Protein AF-A0AAV4WTZ3-F1 (afdb_monomer)

Nearest PDB structures (foldseek):
  9had-assembly1_A  TM=5.975E-01  e=7.917E+00  Dermatophagoides farinae
  8hhl-assembly1_A  TM=4.043E-01  e=2.627E+00  Mycolicibacterium mucogenicum

Sequence (159 aa):
MAEKLSVFDKISPIAFCILQLFKKQLTSIQGNQSEHRFPSIIWFLVFSLTIAINCTVTVFFASACIWEDGWQYTYIIGLLEAILFCGVGWVLSGSTVLYATYNLTMNEAFNYHRYRYLKDGDGHYHNPFNRGILENIKEFFHCTRVWDVHDIIKIEETV

Secondary structure (DSSP, 8-state):
-HHHHHHHHHHHHHHHHHHHHHHHHHHHHHS--SS-SSHHHHHHHHHHHHHHHHHHHHHHHHHHHHHHH---HHHHHHHHHHHHHHHHHHHHHHHHHHHHHTT--HHHHHTGGG-GGGB-TTS-B--TT---HHHHHHHHTTSSPPPPHHHHHHHHHH-

Foldseek 3Di:
DVVVVVVVVVVVVVVVVLVVVVVVLVCVLVVPPPDDPQVVLVSVLVNLVVQLVVLVVQLVVLVVCCVPVNDDPVSVVSNVVSVVSNVVSCVSNVVSLVCLQQLHDPCCVVPVVVDCQQADPVRDGDRPQHPGRVVSNCVSVVVDDHDDPVNVVVVVVVD

Structure (mmCIF, N/CA/C/O backbone):
data_AF-A0AAV4WTZ3-F1
#
_entry.id   AF-A0AAV4WTZ3-F1
#
loop_
_atom_site.group_PDB
_atom_site.id
_atom_site.type_symbol
_atom_site.label_atom_id
_atom_site.label_alt_id
_atom_site.label_comp_id
_atom_site.label_asym_id
_atom_site.label_entity_id
_atom_site.label_seq_id
_atom_site.pdbx_PDB_ins_code
_atom_site.Cartn_x
_atom_site.Cartn_y
_atom_site.Cartn_z
_atom_site.occupancy
_atom_site.B_iso_or_equiv
_atom_site.auth_seq_id
_atom_site.auth_comp_id
_atom_site.auth_asym_id
_atom_site.auth_atom_id
_atom_site.pdbx_PDB_model_num
ATOM 1 N N . MET A 1 1 ? -16.656 2.765 34.253 1.00 41.06 1 MET A N 1
ATOM 2 C CA . MET A 1 1 ? -15.378 3.475 33.987 1.00 41.06 1 MET A CA 1
ATOM 3 C C . MET A 1 1 ? -14.184 2.514 33.936 1.00 41.06 1 MET A C 1
ATOM 5 O O . MET A 1 1 ? -13.352 2.688 33.061 1.00 41.06 1 MET A O 1
ATOM 9 N N . ALA A 1 2 ? -14.132 1.474 34.783 1.00 39.28 2 ALA A N 1
ATOM 10 C CA . ALA A 1 2 ? -13.065 0.459 34.780 1.00 39.28 2 ALA A CA 1
ATOM 11 C C . ALA A 1 2 ? -12.967 -0.383 33.485 1.00 39.28 2 ALA A C 1
ATOM 13 O O . ALA A 1 2 ? -11.874 -0.722 33.048 1.00 39.28 2 ALA A O 1
ATOM 14 N N . GLU A 1 3 ? -14.088 -0.667 32.820 1.00 44.91 3 GLU A N 1
ATOM 15 C CA . GLU A 1 3 ? -14.111 -1.512 31.614 1.00 44.91 3 GLU A CA 1
ATOM 16 C C . GLU A 1 3 ? -13.497 -0.827 30.376 1.00 44.91 3 GLU A C 1
ATOM 18 O O . GLU A 1 3 ? -12.781 -1.464 29.604 1.00 44.91 3 GLU A O 1
ATOM 23 N N . LYS A 1 4 ? -13.657 0.501 30.254 1.00 40.50 4 LYS A N 1
ATOM 24 C CA . LYS A 1 4 ? -13.061 1.310 29.171 1.00 40.50 4 LYS A CA 1
ATOM 25 C C . LYS A 1 4 ? -11.539 1.434 29.276 1.00 40.50 4 LYS A C 1
ATOM 27 O O . LYS A 1 4 ? -10.872 1.540 28.251 1.00 40.50 4 LYS A O 1
ATOM 32 N N . LEU A 1 5 ? -10.993 1.381 30.495 1.00 39.06 5 LEU A N 1
ATOM 33 C CA . LEU A 1 5 ? -9.544 1.341 30.717 1.00 39.06 5 LEU A CA 1
ATOM 34 C C . LEU A 1 5 ? -8.947 0.019 30.199 1.00 39.06 5 LEU A C 1
ATOM 36 O O . LEU A 1 5 ? -7.898 0.027 29.565 1.00 39.06 5 LEU A O 1
ATOM 40 N N . SER A 1 6 ? -9.673 -1.096 30.359 1.00 42.84 6 SER A N 1
ATOM 41 C CA . SER A 1 6 ? -9.210 -2.431 29.944 1.00 42.84 6 SER A CA 1
ATOM 42 C C . SER A 1 6 ? -9.043 -2.600 28.426 1.00 42.84 6 SER A C 1
ATOM 44 O O . SER A 1 6 ? -8.230 -3.407 27.980 1.00 42.84 6 SER A O 1
ATOM 46 N N . VAL A 1 7 ? -9.802 -1.849 27.620 1.00 50.72 7 VAL A N 1
ATOM 47 C CA . VAL A 1 7 ? -9.703 -1.867 26.151 1.00 50.72 7 VAL A CA 1
ATOM 48 C C . VAL A 1 7 ? -8.511 -1.028 25.689 1.00 50.72 7 VAL A C 1
ATOM 50 O O . VAL A 1 7 ? -7.760 -1.455 24.815 1.00 50.72 7 VAL A O 1
ATOM 53 N N . PHE A 1 8 ? -8.276 0.125 26.321 1.00 39.88 8 PHE A N 1
ATOM 54 C CA . PHE A 1 8 ? -7.121 0.979 26.028 1.00 39.88 8 PHE A CA 1
ATOM 55 C C . PHE A 1 8 ? -5.794 0.295 26.406 1.00 39.88 8 PHE A C 1
AT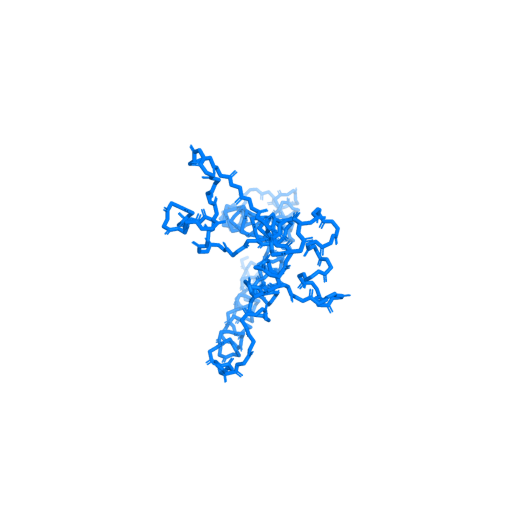OM 57 O O . PHE A 1 8 ? -4.838 0.323 25.626 1.00 39.88 8 PHE A O 1
ATOM 64 N N . ASP A 1 9 ? -5.779 -0.433 27.527 1.00 42.66 9 ASP A N 1
ATOM 65 C CA . ASP A 1 9 ? -4.657 -1.285 27.944 1.00 42.66 9 ASP A CA 1
ATOM 66 C C . ASP A 1 9 ? -4.418 -2.482 27.006 1.00 42.66 9 ASP A C 1
ATOM 68 O O . ASP A 1 9 ? -3.317 -3.026 26.985 1.00 42.66 9 ASP A O 1
ATOM 72 N N . LYS A 1 10 ? -5.406 -2.885 26.192 1.00 49.84 10 LYS A N 1
ATOM 73 C CA . LYS A 1 10 ? -5.259 -3.926 25.154 1.00 49.84 10 LYS A CA 1
ATOM 74 C C . LYS A 1 10 ? -4.851 -3.370 23.786 1.00 49.84 10 LYS A C 1
ATOM 76 O O . LYS A 1 10 ? -4.206 -4.079 23.020 1.00 49.84 10 LYS A O 1
ATOM 81 N N . ILE A 1 11 ? -5.169 -2.111 23.481 1.00 50.50 11 ILE A N 1
ATOM 82 C CA . ILE A 1 11 ? -4.787 -1.441 22.223 1.00 50.50 11 ILE A CA 1
ATOM 83 C C . ILE A 1 11 ? -3.329 -0.959 22.270 1.00 50.50 11 ILE A C 1
ATOM 85 O O . ILE A 1 11 ? -2.595 -1.126 21.296 1.00 50.50 11 ILE A O 1
ATOM 89 N N . SER A 1 12 ? -2.880 -0.441 23.417 1.00 54.09 12 SER A N 1
ATOM 90 C CA . SER A 1 12 ? -1.485 -0.047 23.670 1.00 54.09 12 SER A CA 1
ATOM 91 C C . SER A 1 12 ? -0.450 -1.132 23.296 1.00 54.09 12 SER A C 1
ATOM 93 O O . SER A 1 12 ? 0.473 -0.834 22.531 1.00 54.09 12 SER A O 1
ATOM 95 N N . PRO A 1 13 ? -0.594 -2.409 23.710 1.00 53.53 13 PRO A N 1
ATOM 96 C CA . PRO A 1 13 ? 0.337 -3.465 23.330 1.00 53.53 13 PRO A CA 1
ATOM 97 C C . PRO A 1 13 ? 0.223 -3.876 21.859 1.00 53.53 13 PRO A C 1
ATOM 99 O O . PRO A 1 13 ? 1.228 -4.309 21.308 1.00 53.53 13 PRO A O 1
ATOM 102 N N . ILE A 1 14 ? -0.928 -3.716 21.192 1.00 54.78 14 ILE A N 1
ATOM 103 C CA . ILE A 1 14 ? -1.059 -3.967 19.743 1.00 54.78 14 ILE A CA 1
ATOM 104 C C . ILE A 1 14 ? -0.300 -2.893 18.962 1.00 54.78 14 ILE A C 1
ATOM 106 O O . ILE A 1 14 ? 0.514 -3.225 18.104 1.00 54.78 14 ILE A O 1
ATOM 110 N N . ALA A 1 15 ? -0.491 -1.618 19.308 1.00 53.34 15 ALA A N 1
ATOM 111 C CA . ALA A 1 15 ? 0.260 -0.510 18.726 1.00 53.34 15 ALA A CA 1
ATOM 112 C C . ALA A 1 15 ? 1.768 -0.654 18.995 1.00 53.34 15 ALA A C 1
ATOM 114 O O . ALA A 1 15 ? 2.577 -0.491 18.084 1.00 53.34 15 ALA A O 1
ATOM 115 N N . PHE A 1 16 ? 2.155 -1.052 20.212 1.00 52.91 16 PHE A N 1
ATOM 116 C CA . PHE A 1 16 ? 3.545 -1.343 20.560 1.00 52.91 16 PHE A CA 1
ATO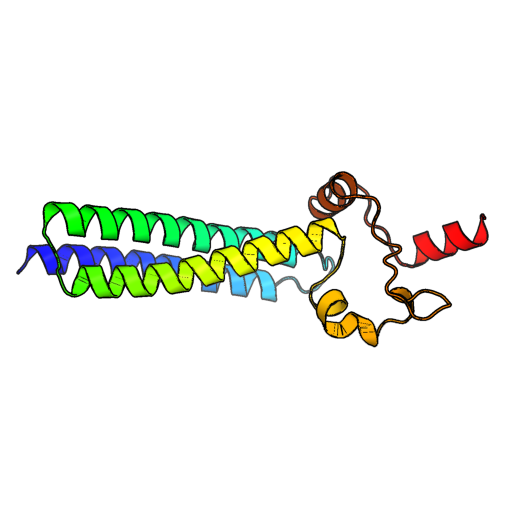M 117 C C . PHE A 1 16 ? 4.092 -2.549 19.786 1.00 52.91 16 PHE A C 1
ATOM 119 O O . PHE A 1 16 ? 5.216 -2.497 19.302 1.00 52.91 16 PHE A O 1
ATOM 126 N N . CYS A 1 17 ? 3.309 -3.616 19.601 1.00 49.25 17 CYS A N 1
ATOM 127 C CA . CYS A 1 17 ? 3.703 -4.786 18.816 1.00 49.25 17 CYS A CA 1
ATOM 128 C C . CYS A 1 17 ? 3.880 -4.430 17.332 1.00 49.25 17 CYS A C 1
ATOM 130 O O . CYS A 1 17 ? 4.872 -4.830 16.730 1.00 49.25 17 CYS A O 1
ATOM 132 N N . ILE A 1 18 ? 2.998 -3.596 16.770 1.00 58.47 18 ILE A N 1
ATOM 133 C CA . ILE A 1 18 ? 3.130 -3.038 15.416 1.00 58.47 18 ILE A CA 1
ATOM 134 C C . ILE A 1 18 ? 4.392 -2.172 15.316 1.00 58.47 18 ILE A C 1
ATOM 136 O O . ILE A 1 18 ? 5.144 -2.312 14.356 1.00 58.47 18 ILE A O 1
ATOM 140 N N . LEU A 1 19 ? 4.693 -1.343 16.322 1.00 52.28 19 LEU A N 1
ATOM 141 C CA . LEU A 1 19 ? 5.903 -0.513 16.354 1.00 52.28 19 LEU A CA 1
ATOM 142 C C . LEU A 1 19 ? 7.189 -1.352 16.490 1.00 52.28 19 LEU A C 1
ATOM 144 O O . LEU A 1 19 ? 8.209 -1.034 15.880 1.00 52.28 19 LEU A O 1
ATOM 148 N N . GLN A 1 20 ? 7.154 -2.441 17.265 1.00 56.50 20 GLN A N 1
ATOM 149 C CA . GLN A 1 20 ? 8.265 -3.391 17.404 1.00 56.50 20 GLN A CA 1
ATOM 150 C C . GLN A 1 20 ? 8.466 -4.211 16.125 1.00 56.50 20 GLN A C 1
ATOM 152 O O . GLN A 1 20 ? 9.605 -4.405 15.700 1.00 56.50 20 GLN A O 1
ATOM 157 N N . LEU A 1 21 ? 7.381 -4.635 15.468 1.00 54.19 21 LEU A N 1
ATOM 158 C CA . LEU A 1 21 ? 7.423 -5.246 14.139 1.00 54.19 21 LEU A CA 1
ATOM 159 C C . LEU A 1 21 ? 8.001 -4.262 13.116 1.00 54.19 21 LEU A C 1
ATOM 161 O O . LEU A 1 21 ? 8.901 -4.634 12.370 1.00 54.19 21 LEU A O 1
ATOM 165 N N . PHE A 1 22 ? 7.583 -2.995 13.147 1.00 56.41 22 PHE A N 1
ATOM 166 C CA . PHE A 1 22 ? 8.110 -1.935 12.288 1.00 56.41 22 PHE A CA 1
ATOM 167 C C . PHE A 1 22 ? 9.611 -1.720 12.500 1.00 56.41 22 PHE A C 1
ATOM 169 O O . PHE A 1 22 ? 10.381 -1.701 11.542 1.00 56.41 22 PHE A O 1
ATOM 176 N N . LYS A 1 23 ? 10.057 -1.651 13.760 1.00 54.09 23 LYS A N 1
ATOM 177 C CA . LYS A 1 23 ? 11.471 -1.477 14.116 1.00 54.09 23 LYS A CA 1
ATOM 178 C C . LYS A 1 23 ? 12.325 -2.678 13.703 1.00 54.09 23 LYS A C 1
ATOM 180 O O . LYS A 1 23 ? 13.429 -2.484 13.205 1.00 54.09 23 LYS A O 1
ATOM 185 N N . LYS A 1 24 ? 11.807 -3.901 13.862 1.00 57.47 24 LYS A N 1
ATOM 186 C CA . LYS A 1 24 ? 12.481 -5.156 13.485 1.00 57.47 24 LYS A CA 1
ATOM 187 C C . LYS A 1 24 ? 12.557 -5.354 11.965 1.00 57.47 24 LYS A C 1
ATOM 189 O O . LYS A 1 24 ? 13.538 -5.898 11.468 1.00 57.47 24 LYS A O 1
ATOM 194 N N . GLN A 1 25 ? 11.550 -4.891 11.227 1.00 56.41 25 GLN A N 1
ATOM 195 C CA . GLN A 1 25 ? 11.549 -4.900 9.761 1.00 56.41 25 GLN A CA 1
ATOM 196 C C . GLN A 1 25 ? 12.477 -3.814 9.194 1.00 56.41 25 GLN A C 1
ATOM 198 O O . GLN A 1 25 ? 13.262 -4.092 8.294 1.00 56.41 25 GLN A O 1
ATOM 203 N N . LEU A 1 26 ? 12.490 -2.610 9.778 1.00 54.50 26 LEU A N 1
ATOM 204 C CA . LEU A 1 26 ? 13.423 -1.541 9.398 1.00 54.50 26 LEU A CA 1
ATOM 205 C C . LEU A 1 26 ? 14.891 -1.940 9.590 1.00 54.50 26 LEU A C 1
ATOM 207 O O . LEU A 1 26 ? 15.711 -1.685 8.709 1.00 54.50 26 LEU A O 1
ATOM 211 N N . THR A 1 27 ? 15.235 -2.606 10.698 1.00 52.81 27 THR A N 1
ATOM 212 C CA . THR A 1 27 ? 16.601 -3.113 10.908 1.00 52.81 27 THR A CA 1
ATOM 213 C C . THR A 1 27 ? 16.959 -4.248 9.947 1.00 52.81 27 THR A C 1
ATOM 215 O O . THR A 1 27 ? 18.105 -4.320 9.511 1.00 52.81 27 THR A O 1
ATOM 218 N N . SER A 1 28 ? 15.992 -5.077 9.539 1.00 50.00 28 SER A N 1
ATOM 219 C CA . SER A 1 28 ? 16.185 -6.086 8.485 1.00 50.00 28 SER A CA 1
ATOM 220 C C . SER A 1 28 ? 16.435 -5.462 7.105 1.00 50.00 28 SER A C 1
ATOM 222 O O . SER A 1 28 ? 17.226 -5.993 6.331 1.00 50.00 28 SER A O 1
ATOM 224 N N . ILE A 1 29 ? 15.785 -4.337 6.790 1.00 49.94 29 ILE A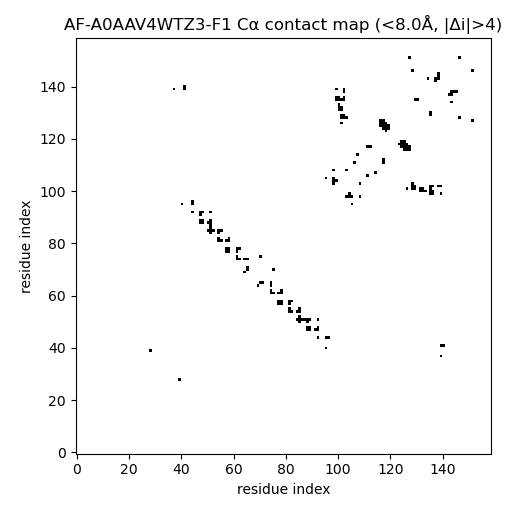 N 1
ATOM 225 C CA . ILE A 1 29 ? 15.930 -3.631 5.503 1.00 49.94 29 ILE A CA 1
ATOM 226 C C . ILE A 1 29 ? 17.278 -2.891 5.416 1.00 49.94 29 ILE A C 1
ATOM 228 O O . ILE A 1 29 ? 17.873 -2.799 4.343 1.00 49.94 29 ILE A O 1
ATOM 232 N N . GLN A 1 30 ? 17.787 -2.379 6.540 1.00 46.34 30 GLN A N 1
ATOM 233 C CA . GLN A 1 30 ? 19.082 -1.688 6.604 1.00 46.34 30 GLN A CA 1
ATOM 234 C C . GLN A 1 30 ? 20.283 -2.656 6.661 1.00 46.34 30 GLN A C 1
ATOM 236 O O . GLN A 1 30 ? 21.383 -2.277 6.273 1.00 46.34 30 GLN A O 1
ATOM 241 N N . GLY A 1 31 ? 20.086 -3.900 7.115 1.00 44.66 31 GLY A N 1
ATOM 242 C CA . GLY A 1 31 ? 21.167 -4.866 7.351 1.00 44.66 31 GLY A CA 1
ATOM 243 C C . GLY A 1 31 ? 21.684 -5.637 6.131 1.00 44.66 31 GLY A C 1
ATOM 244 O O . GLY A 1 31 ? 22.677 -6.341 6.269 1.00 44.66 31 GLY A O 1
ATOM 245 N N . ASN A 1 32 ? 21.052 -5.533 4.955 1.00 43.34 32 ASN A N 1
ATOM 246 C CA . ASN A 1 32 ? 21.397 -6.366 3.793 1.00 43.34 32 ASN A CA 1
ATOM 247 C C . ASN A 1 32 ? 21.570 -5.533 2.507 1.00 43.34 32 ASN A C 1
ATOM 249 O O . ASN A 1 32 ? 20.856 -5.705 1.523 1.00 43.34 32 ASN A O 1
ATOM 253 N N . GLN A 1 33 ? 22.498 -4.571 2.544 1.00 46.25 33 GLN A N 1
ATOM 254 C CA . GLN A 1 33 ? 22.800 -3.633 1.446 1.00 46.25 33 GLN A CA 1
ATOM 255 C C . GLN A 1 33 ? 23.759 -4.190 0.376 1.00 46.25 33 GLN A C 1
ATOM 257 O O . GLN A 1 33 ? 24.261 -3.442 -0.460 1.00 46.25 33 GLN A O 1
ATOM 262 N N . SER A 1 34 ? 24.001 -5.498 0.353 1.00 46.91 34 SER A N 1
ATOM 263 C CA . SER A 1 34 ? 24.819 -6.147 -0.669 1.00 46.91 34 SER A CA 1
ATOM 264 C C . SER A 1 34 ? 24.033 -7.290 -1.304 1.00 46.91 34 SER A C 1
ATOM 266 O O . SER A 1 34 ? 23.957 -8.376 -0.742 1.00 46.91 34 SER A O 1
ATOM 268 N N . GLU A 1 35 ? 23.422 -6.995 -2.455 1.00 47.53 35 GLU A N 1
ATOM 269 C CA . GLU A 1 35 ? 23.332 -7.870 -3.644 1.00 47.53 35 GLU A CA 1
ATOM 270 C C . GLU A 1 35 ? 21.956 -8.002 -4.314 1.00 47.53 35 GLU A C 1
ATOM 272 O O . GLU A 1 35 ? 21.921 -8.296 -5.501 1.00 47.53 35 GLU A O 1
ATOM 277 N N . HIS A 1 36 ? 20.824 -7.634 -3.704 1.00 47.06 36 HIS A N 1
ATOM 278 C CA . HIS A 1 36 ? 19.563 -7.597 -4.465 1.00 47.06 36 HIS A CA 1
ATOM 279 C C . HIS A 1 36 ? 18.708 -6.369 -4.142 1.00 47.06 36 HIS A C 1
ATOM 281 O O . HIS A 1 36 ? 18.297 -6.136 -3.010 1.00 47.06 36 HIS A O 1
ATOM 287 N N . ARG A 1 37 ? 18.423 -5.581 -5.186 1.00 51.88 37 ARG A N 1
ATOM 288 C CA . ARG A 1 37 ? 17.595 -4.361 -5.183 1.00 51.88 37 ARG A CA 1
ATOM 289 C C . ARG A 1 37 ? 16.086 -4.645 -5.073 1.00 51.88 37 ARG A C 1
ATOM 291 O O . ARG A 1 37 ? 15.331 -3.758 -4.694 1.00 51.88 37 ARG A O 1
ATOM 298 N N . PHE A 1 38 ? 15.669 -5.874 -5.368 1.00 51.78 38 PHE A N 1
ATOM 299 C CA . PHE A 1 38 ? 14.278 -6.329 -5.464 1.00 51.78 38 PHE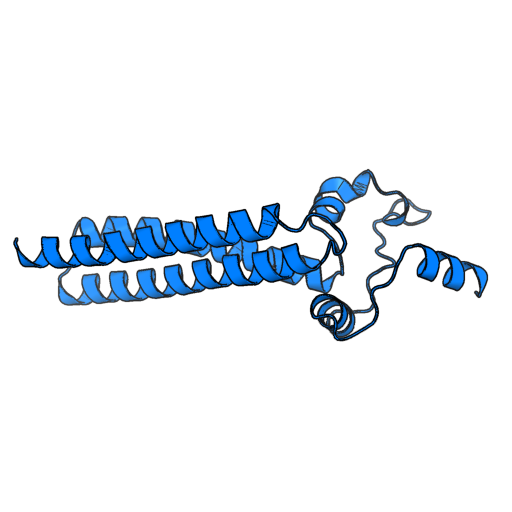 A CA 1
ATOM 300 C C . PHE A 1 38 ? 13.586 -6.823 -4.171 1.00 51.78 38 PHE A C 1
ATOM 302 O O . PHE A 1 38 ? 12.392 -6.552 -4.031 1.00 51.78 38 PHE A O 1
ATOM 309 N N . PRO A 1 39 ? 14.244 -7.473 -3.180 1.00 60.34 39 PRO A N 1
ATOM 310 C CA . PRO A 1 39 ? 13.554 -7.928 -1.969 1.00 60.34 39 PRO A CA 1
ATOM 311 C C . PRO A 1 39 ? 12.904 -6.775 -1.190 1.00 60.34 39 PRO A C 1
ATOM 313 O O . PRO A 1 39 ? 11.843 -6.959 -0.603 1.00 60.34 39 PRO A O 1
ATOM 316 N N . SER A 1 40 ? 13.480 -5.571 -1.219 1.00 65.62 40 SER A N 1
ATOM 317 C CA . SER A 1 40 ? 12.977 -4.415 -0.465 1.00 65.62 40 SER A CA 1
ATOM 318 C C . SER A 1 40 ? 11.556 -3.988 -0.855 1.00 65.62 40 SER A C 1
ATOM 320 O O . SER A 1 40 ? 10.785 -3.611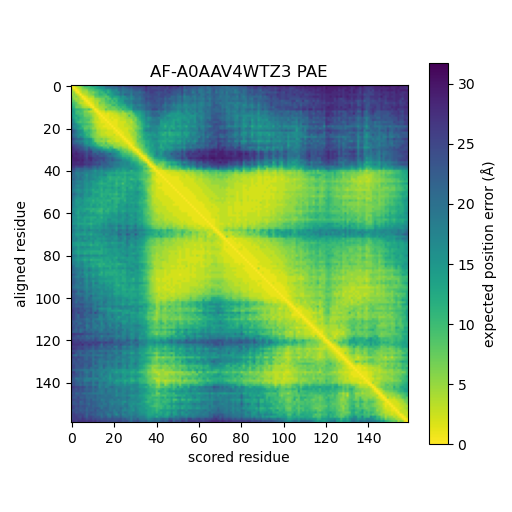 0.026 1.00 65.62 40 SER A O 1
ATOM 322 N N . ILE A 1 41 ? 11.173 -4.081 -2.135 1.00 71.69 41 ILE A N 1
ATOM 323 C CA . ILE A 1 41 ? 9.847 -3.646 -2.608 1.00 71.69 41 ILE A CA 1
ATOM 324 C C . ILE A 1 41 ? 8.771 -4.671 -2.238 1.00 71.69 41 ILE A C 1
ATOM 326 O O . ILE A 1 41 ? 7.676 -4.288 -1.829 1.00 71.69 41 ILE A O 1
ATOM 330 N N . ILE A 1 42 ? 9.089 -5.967 -2.307 1.00 75.06 42 ILE A N 1
ATOM 331 C CA . ILE A 1 42 ? 8.185 -7.041 -1.869 1.00 75.06 42 ILE A CA 1
ATOM 332 C C . ILE A 1 42 ? 7.936 -6.923 -0.360 1.00 75.06 42 ILE A C 1
ATOM 334 O O . ILE A 1 42 ? 6.787 -6.933 0.079 1.00 75.06 42 ILE A O 1
ATOM 338 N N . TRP A 1 43 ? 8.994 -6.738 0.439 1.00 75.56 43 TRP A N 1
ATOM 339 C CA . TRP A 1 43 ? 8.863 -6.528 1.885 1.00 75.56 43 TRP A CA 1
ATOM 340 C C . TRP A 1 43 ? 8.084 -5.250 2.218 1.00 75.56 43 TRP A C 1
ATOM 342 O O . TRP A 1 43 ? 7.249 -5.268 3.123 1.00 75.56 43 TRP A O 1
ATOM 352 N N . PHE A 1 44 ? 8.287 -4.167 1.463 1.00 78.88 44 PHE A N 1
ATOM 353 C CA . PHE A 1 44 ? 7.509 -2.935 1.601 1.00 78.88 44 PHE A CA 1
ATOM 354 C C . PHE A 1 44 ? 6.021 -3.141 1.274 1.00 78.88 44 PHE A C 1
ATOM 356 O O . PHE A 1 44 ? 5.164 -2.669 2.019 1.00 78.88 44 PHE A O 1
ATOM 363 N N . LEU A 1 45 ? 5.700 -3.887 0.213 1.00 82.12 45 LEU A N 1
ATOM 364 C CA . LEU A 1 45 ? 4.326 -4.225 -0.164 1.00 82.12 45 LEU A CA 1
ATOM 365 C C . LEU A 1 45 ? 3.636 -5.065 0.917 1.00 82.12 45 LEU A C 1
ATOM 367 O O . LEU A 1 45 ? 2.523 -4.742 1.324 1.00 82.12 45 LEU A O 1
ATOM 371 N N . VAL A 1 46 ? 4.307 -6.101 1.428 1.00 82.62 46 VAL A N 1
ATOM 372 C CA . VAL A 1 46 ? 3.789 -6.948 2.517 1.00 82.62 46 VAL A CA 1
ATOM 373 C C . VAL A 1 46 ? 3.546 -6.123 3.782 1.00 82.62 46 VAL A C 1
ATOM 375 O O . VAL A 1 46 ? 2.518 -6.276 4.445 1.00 82.62 46 VAL A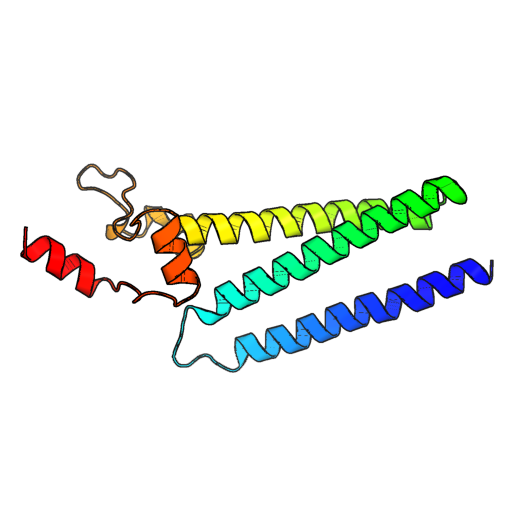 O 1
ATOM 378 N N . PHE A 1 47 ? 4.464 -5.214 4.101 1.00 82.06 47 PHE A N 1
ATOM 379 C CA . PHE A 1 47 ? 4.337 -4.298 5.228 1.00 82.06 47 PHE A CA 1
ATOM 380 C C . PHE A 1 47 ? 3.154 -3.323 5.069 1.00 82.06 47 PHE A C 1
ATOM 382 O O . PHE A 1 47 ? 2.319 -3.190 5.963 1.00 82.06 47 PHE A O 1
ATOM 389 N N . SER A 1 48 ? 3.044 -2.674 3.913 1.00 84.19 48 SER A N 1
ATOM 390 C CA . SER A 1 48 ? 1.965 -1.729 3.621 1.00 84.19 48 SER A CA 1
ATOM 391 C C . SER A 1 48 ? 0.593 -2.420 3.627 1.00 84.19 48 SER A C 1
ATOM 393 O O . SER A 1 48 ? -0.362 -1.901 4.210 1.00 84.19 48 SER A O 1
ATOM 395 N N . LEU A 1 49 ? 0.501 -3.637 3.076 1.00 85.25 49 LEU A N 1
ATOM 396 C CA . LEU A 1 49 ? -0.727 -4.439 3.087 1.00 85.25 49 LEU A CA 1
ATOM 397 C C . LEU A 1 49 ? -1.127 -4.878 4.496 1.00 85.25 49 LEU A C 1
ATOM 399 O O . LEU A 1 49 ? -2.306 -4.822 4.838 1.00 85.25 49 LEU A O 1
ATOM 403 N N . THR A 1 50 ? -0.173 -5.284 5.337 1.00 83.81 50 THR A N 1
ATOM 404 C CA . THR A 1 50 ? -0.481 -5.669 6.724 1.00 83.81 50 THR A CA 1
ATOM 405 C C . THR A 1 50 ? -1.006 -4.491 7.540 1.00 83.81 50 THR A C 1
ATOM 407 O O . THR A 1 50 ? -1.951 -4.669 8.309 1.00 83.81 50 THR A O 1
ATOM 410 N N . ILE A 1 51 ? -0.483 -3.277 7.332 1.00 83.19 51 ILE A N 1
ATOM 411 C CA . ILE A 1 51 ? -1.063 -2.061 7.923 1.00 83.19 51 ILE A CA 1
ATOM 412 C C . ILE A 1 51 ? -2.479 -1.817 7.399 1.00 83.19 51 ILE A C 1
ATOM 414 O O . ILE A 1 51 ? -3.389 -1.630 8.202 1.00 83.19 51 ILE A O 1
ATOM 418 N N . ALA A 1 52 ? -2.687 -1.857 6.080 1.00 86.38 52 ALA A N 1
ATOM 419 C CA . ALA A 1 52 ? -3.995 -1.598 5.478 1.00 86.38 52 ALA A CA 1
ATOM 420 C C . ALA A 1 52 ? -5.076 -2.571 5.991 1.00 86.38 52 ALA A C 1
ATOM 422 O O . ALA A 1 52 ? -6.182 -2.153 6.346 1.00 86.38 52 ALA A O 1
ATOM 423 N N . ILE A 1 53 ? -4.740 -3.861 6.106 1.00 87.19 53 ILE A N 1
ATOM 424 C CA . ILE A 1 53 ? -5.629 -4.895 6.651 1.00 87.19 53 ILE A CA 1
ATOM 425 C C . ILE A 1 53 ? -5.923 -4.630 8.133 1.00 87.19 53 ILE A C 1
ATOM 427 O O . ILE A 1 53 ? -7.089 -4.621 8.524 1.00 87.19 53 ILE A O 1
ATOM 431 N N . ASN A 1 54 ? -4.901 -4.349 8.948 1.00 85.19 54 ASN A N 1
ATOM 432 C CA . ASN A 1 54 ? -5.089 -4.046 10.370 1.00 85.19 54 ASN A CA 1
ATOM 433 C C . ASN A 1 54 ? -5.979 -2.815 10.580 1.00 85.19 54 ASN A C 1
ATOM 435 O O . ASN A 1 54 ? -6.899 -2.855 11.394 1.00 85.19 54 ASN A O 1
ATOM 439 N N . CYS A 1 55 ? -5.772 -1.742 9.814 1.00 85.19 55 CYS A N 1
ATOM 440 C CA . CYS A 1 55 ? -6.621 -0.556 9.887 1.00 85.19 55 CYS A CA 1
ATOM 441 C C . CYS A 1 55 ? -8.062 -0.853 9.450 1.00 85.19 55 CYS A C 1
ATOM 443 O O . CYS A 1 55 ? -8.995 -0.349 10.069 1.00 85.19 55 CYS A O 1
ATOM 445 N N . THR A 1 56 ? -8.265 -1.712 8.447 1.00 86.75 56 THR A N 1
ATOM 446 C CA . THR A 1 56 ? -9.607 -2.144 8.018 1.00 86.75 56 THR A CA 1
ATOM 447 C C . THR A 1 56 ? -10.336 -2.897 9.138 1.00 86.75 56 THR A C 1
ATOM 449 O O . THR A 1 56 ? -11.512 -2.640 9.399 1.00 86.75 56 THR A O 1
ATOM 452 N N . VAL A 1 57 ? -9.626 -3.770 9.859 1.00 85.38 57 VAL A N 1
ATOM 453 C CA . VAL A 1 57 ? -10.159 -4.481 11.032 1.00 85.38 57 VAL A CA 1
ATOM 454 C C . VAL A 1 57 ? -10.504 -3.499 12.158 1.00 85.38 57 VAL A C 1
ATOM 456 O O . VAL A 1 57 ? -11.584 -3.594 12.738 1.00 85.38 57 VAL A O 1
ATOM 459 N N . THR A 1 58 ? -9.650 -2.509 12.432 1.00 85.62 58 THR A N 1
ATOM 460 C CA . THR A 1 58 ? -9.925 -1.462 13.432 1.00 85.62 58 THR A CA 1
ATOM 461 C C . THR A 1 58 ? -11.164 -0.635 13.083 1.00 85.62 58 THR A C 1
ATOM 463 O O . THR A 1 58 ? -11.975 -0.367 13.967 1.00 85.62 58 THR A O 1
ATOM 466 N N . VAL A 1 59 ? -11.361 -0.272 11.809 1.00 86.56 59 VAL A N 1
ATOM 467 C CA . VAL A 1 59 ? -12.576 0.431 11.350 1.00 86.56 59 VAL A CA 1
ATOM 468 C C . VAL A 1 59 ? -13.825 -0.418 11.593 1.00 86.56 59 VAL A C 1
ATOM 470 O O . VAL A 1 59 ? -14.827 0.102 12.089 1.00 86.56 59 VAL A O 1
ATOM 473 N N . PHE A 1 60 ? -13.769 -1.720 11.292 1.00 86.00 60 PHE A N 1
ATOM 474 C CA . PHE A 1 60 ? -14.881 -2.641 11.539 1.00 86.00 60 PHE A CA 1
ATOM 475 C C . PHE A 1 60 ? -15.231 -2.722 13.032 1.00 86.00 60 PHE A C 1
ATOM 477 O O . PHE A 1 60 ? -16.391 -2.533 13.396 1.00 86.00 60 PHE A O 1
ATOM 484 N N . PHE A 1 61 ? -14.234 -2.916 13.903 1.00 83.38 61 PHE A N 1
ATOM 485 C CA . PHE A 1 61 ? -14.448 -2.959 15.353 1.00 83.38 61 PHE A CA 1
ATOM 486 C C . PHE A 1 61 ? -14.979 -1.637 15.911 1.00 83.38 61 PHE A C 1
ATOM 488 O O . PHE A 1 61 ? -15.935 -1.646 16.680 1.00 83.38 61 PHE A O 1
ATOM 495 N N . ALA A 1 62 ? -14.410 -0.498 15.506 1.00 83.44 62 ALA A N 1
ATOM 496 C CA . ALA A 1 62 ? -14.881 0.813 15.947 1.00 83.44 62 ALA A CA 1
ATOM 497 C C . ALA A 1 62 ? -16.344 1.053 15.536 1.00 83.44 62 ALA A C 1
ATOM 499 O O . ALA A 1 62 ? -17.132 1.554 16.335 1.00 83.44 62 ALA A O 1
ATOM 500 N N . SER A 1 63 ? -16.723 0.633 14.326 1.00 83.56 63 SER A N 1
ATOM 501 C CA . SER A 1 63 ? -18.099 0.742 13.827 1.00 83.56 63 SER A CA 1
ATOM 502 C C . SER A 1 63 ? -19.066 -0.169 14.591 1.00 83.56 63 SER A C 1
ATOM 504 O O . SER A 1 63 ? -20.164 0.262 14.936 1.00 83.56 63 SER A O 1
ATOM 506 N N . ALA A 1 64 ? -18.651 -1.400 14.908 1.00 83.81 64 ALA A N 1
ATOM 507 C CA . ALA A 1 64 ? -19.446 -2.333 15.705 1.00 83.81 64 ALA A CA 1
ATOM 508 C C . ALA A 1 64 ? -19.668 -1.821 17.140 1.00 83.81 64 ALA A C 1
ATOM 510 O O . ALA A 1 64 ? -20.790 -1.852 17.636 1.00 83.81 64 ALA A O 1
ATOM 511 N N . CYS A 1 65 ? -18.635 -1.266 17.785 1.00 82.06 65 CYS A N 1
ATOM 512 C CA . CYS A 1 65 ? -18.772 -0.681 19.121 1.00 82.06 65 CYS A CA 1
ATOM 513 C C . CYS A 1 65 ? -19.703 0.542 19.136 1.00 82.06 65 CYS A C 1
ATOM 515 O O . CYS A 1 65 ? -20.441 0.728 20.098 1.00 82.06 65 CYS A O 1
ATOM 517 N N . ILE A 1 66 ? -19.709 1.364 18.078 1.00 87.44 66 ILE A N 1
ATOM 518 C CA . ILE A 1 66 ? -20.636 2.506 17.962 1.00 87.44 66 ILE A CA 1
ATOM 519 C C . ILE A 1 66 ? -22.092 2.035 17.862 1.00 87.44 66 ILE A C 1
ATOM 521 O O . ILE A 1 66 ? -22.982 2.715 18.372 1.00 87.44 66 ILE A O 1
ATOM 525 N N . TRP A 1 67 ? -22.337 0.886 17.224 1.00 89.00 67 TRP A N 1
ATOM 526 C CA . TRP A 1 67 ? -23.680 0.322 17.089 1.00 89.00 67 TRP A CA 1
ATOM 527 C C . TRP A 1 67 ? -24.263 -0.140 18.431 1.00 89.00 67 TRP A C 1
ATOM 529 O O . TRP A 1 67 ? -25.432 0.116 18.703 1.00 89.00 67 TRP A O 1
ATOM 539 N N . GLU A 1 68 ? -23.448 -0.776 19.275 1.00 85.81 68 GLU A N 1
ATOM 540 C CA . GLU A 1 68 ? -23.888 -1.333 20.565 1.00 85.81 68 GLU A CA 1
ATOM 541 C C . GLU A 1 68 ? -23.889 -0.289 21.700 1.00 85.81 68 GLU A C 1
ATOM 543 O O . GLU A 1 68 ? -24.884 -0.116 22.401 1.00 85.81 68 GLU A O 1
ATOM 548 N N . ASP A 1 69 ? -22.787 0.450 21.872 1.00 84.81 69 ASP A N 1
ATOM 549 C CA . ASP A 1 69 ? -22.557 1.345 23.021 1.00 84.81 69 ASP A CA 1
ATOM 550 C C . ASP A 1 69 ? -22.897 2.822 22.736 1.00 84.81 69 ASP A C 1
ATOM 552 O O . ASP A 1 69 ? -22.794 3.683 23.624 1.00 84.81 69 ASP A O 1
ATOM 556 N N . GLY A 1 70 ? -23.240 3.145 21.486 1.00 82.31 70 GLY A N 1
ATOM 557 C CA . GLY A 1 70 ? -23.486 4.503 21.012 1.00 82.31 70 GLY A CA 1
ATOM 558 C C . GLY A 1 70 ? -22.221 5.342 20.771 1.00 82.31 70 GLY A C 1
ATOM 559 O O . GLY A 1 70 ? -21.081 4.873 20.753 1.00 82.31 70 GLY A O 1
ATOM 560 N N . TRP A 1 71 ? -22.427 6.645 20.565 1.00 81.62 71 TRP A N 1
ATOM 561 C CA . TRP A 1 71 ? -21.394 7.589 20.123 1.00 81.62 71 TRP A CA 1
ATOM 562 C C . TRP A 1 71 ? -20.483 8.054 21.264 1.00 81.62 71 TRP A C 1
ATOM 564 O O . TRP A 1 71 ? -20.649 9.136 21.826 1.00 81.62 71 TRP A O 1
ATOM 574 N N . GLN A 1 72 ? -19.489 7.238 21.606 1.00 84.50 72 GLN A N 1
ATOM 575 C CA . GLN A 1 72 ? -18.473 7.599 22.595 1.00 84.50 72 GLN A CA 1
ATOM 576 C C . GLN A 1 72 ? -17.236 8.228 21.939 1.00 84.50 72 GLN A C 1
ATOM 578 O O . GLN A 1 72 ? -16.759 7.756 20.907 1.00 84.50 72 GLN A O 1
ATOM 583 N N . TYR A 1 73 ? -16.657 9.251 22.580 1.00 82.44 73 TYR A N 1
ATOM 584 C CA . TYR A 1 73 ? -15.489 9.981 22.061 1.00 82.44 73 TYR A CA 1
ATOM 585 C C . TYR A 1 73 ? -14.294 9.081 21.712 1.00 82.44 73 TYR A C 1
ATOM 587 O O . TYR A 1 73 ? -13.622 9.318 20.712 1.00 82.44 73 TYR A O 1
ATOM 595 N N . THR A 1 74 ? -14.051 8.026 22.493 1.00 80.44 74 THR A N 1
ATOM 596 C CA . THR A 1 74 ? -12.968 7.060 22.249 1.00 80.44 74 THR A CA 1
ATOM 597 C C . THR A 1 74 ? -13.131 6.321 20.924 1.00 80.44 74 THR A C 1
ATOM 599 O O . THR A 1 74 ? -12.148 6.107 20.219 1.00 80.44 74 THR A O 1
ATOM 602 N N . TYR A 1 75 ? -14.364 5.965 20.557 1.00 81.50 75 TYR A N 1
ATOM 603 C CA . TYR A 1 75 ? -14.651 5.251 19.313 1.00 81.50 75 TYR A CA 1
ATOM 604 C C . TYR A 1 75 ? -14.581 6.184 18.105 1.00 81.50 75 TYR A C 1
ATOM 606 O O . TYR A 1 75 ? -14.055 5.799 17.068 1.00 81.50 75 TYR A O 1
ATOM 614 N N . ILE A 1 76 ? -15.034 7.432 18.259 1.00 83.31 76 ILE A N 1
ATOM 615 C CA . ILE A 1 76 ? -14.975 8.449 17.199 1.00 83.31 76 ILE A CA 1
ATOM 616 C C . ILE A 1 76 ? -13.521 8.783 16.846 1.00 83.31 76 ILE A C 1
ATOM 618 O O . ILE A 1 76 ? -13.168 8.823 15.669 1.00 83.31 76 ILE A O 1
ATOM 622 N N . ILE A 1 77 ? -12.667 8.990 17.854 1.00 83.81 77 ILE A N 1
ATOM 623 C CA . ILE A 1 77 ? -11.243 9.281 17.640 1.00 83.81 77 ILE A CA 1
ATOM 624 C C . ILE A 1 77 ? -10.549 8.090 16.968 1.00 83.81 77 ILE A C 1
ATOM 626 O O . ILE A 1 77 ? -9.865 8.281 15.965 1.00 83.81 77 ILE A O 1
ATOM 630 N N . GLY A 1 78 ? -10.783 6.865 17.456 1.00 81.25 78 GLY A N 1
ATOM 631 C CA . GLY A 1 78 ? -10.219 5.655 16.850 1.00 81.25 78 GLY A CA 1
ATOM 632 C C . GLY A 1 78 ? -10.700 5.417 15.415 1.00 81.25 78 GLY A C 1
ATOM 633 O O . GLY A 1 78 ? -9.916 4.997 14.568 1.00 81.25 78 GLY A O 1
ATOM 634 N N . LEU A 1 79 ? -11.961 5.734 15.107 1.00 84.44 79 LEU A N 1
ATOM 635 C CA . LEU A 1 79 ? -12.511 5.629 13.756 1.00 84.44 79 LEU A CA 1
ATOM 636 C C . LEU A 1 79 ? -11.855 6.635 12.798 1.00 84.44 79 LEU A C 1
ATOM 638 O O . LEU A 1 79 ? -11.477 6.261 11.691 1.00 84.44 79 LEU A O 1
ATOM 642 N N . LEU A 1 80 ? -11.684 7.892 13.221 1.00 86.44 80 LEU A N 1
ATOM 643 C CA . LEU A 1 80 ? -11.015 8.923 12.417 1.00 86.44 80 LEU A CA 1
ATOM 644 C C . LEU A 1 80 ? -9.555 8.561 12.133 1.00 86.44 80 LEU A C 1
ATOM 646 O O . LEU A 1 80 ? -9.113 8.634 10.986 1.00 86.44 80 LEU A O 1
ATOM 650 N N . GLU A 1 81 ? -8.825 8.134 13.162 1.00 85.69 81 GLU A N 1
ATOM 651 C CA . GLU A 1 81 ? -7.444 7.673 13.030 1.00 85.69 81 GLU A CA 1
ATOM 652 C C . GLU A 1 81 ? -7.351 6.476 12.071 1.00 85.69 81 GLU A C 1
ATOM 654 O O . GLU A 1 81 ? -6.553 6.481 11.130 1.00 85.69 81 GLU A O 1
ATOM 659 N N . ALA A 1 82 ? -8.215 5.475 12.254 1.00 84.94 82 ALA A N 1
ATOM 660 C CA . ALA A 1 82 ? -8.210 4.275 11.433 1.00 84.94 82 ALA A CA 1
ATOM 661 C C . ALA A 1 82 ? -8.566 4.566 9.968 1.00 84.94 82 ALA A C 1
ATOM 663 O O . ALA A 1 82 ? -7.941 3.987 9.087 1.00 84.94 82 ALA A O 1
ATOM 664 N N . ILE A 1 83 ? -9.498 5.483 9.680 1.00 87.44 83 ILE A N 1
ATOM 665 C CA . ILE A 1 83 ? -9.836 5.887 8.304 1.00 87.44 83 ILE A CA 1
ATOM 666 C C . ILE A 1 83 ? -8.639 6.551 7.614 1.00 87.44 83 ILE A C 1
ATOM 668 O O . ILE A 1 83 ? -8.326 6.204 6.473 1.00 87.44 83 ILE A O 1
ATOM 672 N N . LEU A 1 84 ? -7.946 7.467 8.298 1.00 87.00 84 LEU A N 1
ATOM 673 C CA . LEU A 1 84 ? -6.777 8.153 7.742 1.00 87.00 84 LEU A CA 1
ATOM 674 C C . LEU A 1 84 ? -5.653 7.162 7.412 1.00 87.00 84 LEU A C 1
ATOM 676 O O . LEU A 1 84 ? -5.159 7.143 6.283 1.00 87.00 84 LEU A O 1
ATOM 680 N N . PHE A 1 85 ? -5.286 6.296 8.360 1.00 82.31 85 PHE A N 1
ATOM 681 C CA . PHE A 1 85 ? -4.234 5.301 8.135 1.00 82.31 85 PHE A CA 1
ATOM 682 C C . PHE A 1 85 ? -4.641 4.209 7.142 1.00 82.31 85 PHE A C 1
ATOM 684 O O . PHE A 1 85 ? -3.805 3.768 6.355 1.00 82.31 85 PHE A O 1
ATOM 691 N N . CYS A 1 86 ? -5.916 3.810 7.116 1.00 86.69 86 CYS A N 1
ATOM 692 C CA . CYS A 1 86 ? -6.438 2.863 6.133 1.00 86.69 86 CYS A CA 1
ATOM 693 C C . CYS A 1 86 ? -6.323 3.435 4.715 1.00 86.69 86 CYS A C 1
ATOM 695 O O . CYS A 1 86 ? -5.784 2.772 3.829 1.00 86.69 86 CYS A O 1
ATOM 697 N N . GLY A 1 87 ? -6.743 4.688 4.509 1.00 84.31 87 GLY A N 1
ATOM 698 C CA . GLY A 1 87 ? -6.630 5.363 3.217 1.00 84.31 87 GLY A CA 1
ATOM 699 C C . GLY A 1 87 ? -5.183 5.440 2.731 1.00 84.31 87 GLY A C 1
ATOM 700 O O . GLY A 1 87 ? -4.882 5.035 1.609 1.00 84.31 87 GLY A O 1
ATOM 701 N N . VAL A 1 88 ? -4.266 5.880 3.598 1.00 86.12 88 VAL A N 1
ATOM 702 C CA . VAL A 1 88 ? -2.834 5.946 3.268 1.00 86.12 88 VAL A CA 1
ATOM 703 C C . VAL A 1 88 ? -2.265 4.554 2.961 1.00 86.12 88 VAL A C 1
ATOM 705 O O . VAL A 1 88 ? -1.578 4.386 1.954 1.00 86.12 88 VAL A O 1
ATOM 708 N N . GLY A 1 89 ? -2.581 3.540 3.772 1.00 86.00 89 GLY A N 1
ATOM 709 C CA . GLY A 1 89 ? -2.096 2.169 3.585 1.00 86.00 89 GLY A CA 1
ATOM 710 C C . GLY A 1 89 ? -2.567 1.529 2.276 1.00 86.00 89 GLY A C 1
ATOM 711 O O . GLY A 1 89 ? -1.775 0.895 1.574 1.00 86.00 89 GLY A O 1
ATOM 712 N N . TRP A 1 90 ? -3.832 1.725 1.898 1.00 88.25 90 TRP A N 1
ATOM 713 C CA . TRP A 1 90 ? -4.362 1.222 0.628 1.00 88.25 90 TRP A CA 1
ATOM 714 C C . TRP A 1 90 ? -3.782 1.952 -0.583 1.00 88.25 90 TRP A C 1
ATOM 716 O O . TRP A 1 90 ? -3.423 1.297 -1.560 1.00 88.25 90 TRP A O 1
ATOM 726 N N . VAL A 1 91 ? -3.622 3.278 -0.517 1.00 88.81 91 VAL A N 1
ATOM 727 C CA . VAL A 1 91 ? -3.014 4.061 -1.607 1.00 88.81 91 VAL A CA 1
ATOM 728 C C . VAL A 1 91 ? -1.562 3.651 -1.834 1.00 88.81 91 VAL A C 1
ATOM 730 O O . VAL A 1 91 ? -1.161 3.446 -2.980 1.00 88.81 91 VAL A O 1
ATOM 733 N N . LEU A 1 92 ? -0.777 3.482 -0.768 1.00 86.69 92 LEU A N 1
ATOM 734 C CA . LEU A 1 92 ? 0.616 3.044 -0.875 1.00 86.69 92 LEU A CA 1
ATOM 735 C C . LEU A 1 92 ? 0.714 1.630 -1.450 1.00 86.69 92 LEU A C 1
ATOM 737 O O . LEU A 1 92 ? 1.422 1.426 -2.434 1.00 86.69 92 LEU A O 1
ATOM 741 N N . SER A 1 93 ? -0.053 0.683 -0.903 1.00 87.50 93 SER A N 1
ATOM 742 C CA . SER A 1 93 ? -0.050 -0.708 -1.375 1.00 87.50 93 SER A CA 1
ATOM 743 C C . SER A 1 93 ? -0.490 -0.807 -2.836 1.00 87.50 93 SER A C 1
ATOM 745 O O . SER A 1 93 ? 0.161 -1.471 -3.641 1.00 87.50 93 SER A O 1
ATOM 747 N N . GLY A 1 94 ? -1.569 -0.103 -3.194 1.00 87.06 94 GLY A N 1
ATOM 748 C CA . GLY A 1 94 ? -2.091 -0.055 -4.556 1.00 87.06 94 GLY A CA 1
ATOM 749 C C . GLY A 1 94 ? -1.091 0.559 -5.529 1.00 87.06 94 GLY A C 1
ATOM 750 O O . GLY A 1 94 ? -0.846 -0.009 -6.589 1.00 87.06 94 GLY A O 1
ATOM 751 N N . SER A 1 95 ? -0.439 1.659 -5.145 1.00 83.50 95 SER A N 1
ATOM 752 C CA . SER A 1 95 ? 0.604 2.285 -5.964 1.00 83.50 95 SER A CA 1
ATOM 753 C C . SER A 1 95 ? 1.785 1.339 -6.186 1.00 83.50 95 SER A C 1
ATOM 755 O O . SER A 1 95 ? 2.269 1.226 -7.306 1.00 83.50 95 SER A O 1
ATOM 757 N N . THR A 1 96 ? 2.224 0.602 -5.159 1.00 83.94 96 THR A N 1
ATOM 758 C CA . THR A 1 96 ? 3.307 -0.384 -5.297 1.00 83.94 96 THR A CA 1
ATOM 759 C C . THR A 1 96 ? 2.940 -1.523 -6.246 1.00 83.94 96 THR A C 1
ATOM 761 O O . THR A 1 96 ? 3.757 -1.884 -7.089 1.00 83.94 96 THR A O 1
ATOM 764 N N . VAL A 1 97 ? 1.715 -2.053 -6.160 1.00 84.62 97 VAL A N 1
ATOM 765 C CA . VAL A 1 97 ? 1.229 -3.071 -7.106 1.00 84.62 97 VAL A CA 1
ATOM 766 C C . VAL A 1 97 ? 1.174 -2.504 -8.521 1.00 84.62 97 VAL A C 1
ATOM 768 O O . VAL A 1 97 ? 1.650 -3.148 -9.449 1.00 84.62 97 VAL A O 1
ATOM 771 N N . LEU A 1 98 ? 0.650 -1.288 -8.697 1.00 83.62 98 LEU A N 1
ATOM 772 C CA . LEU A 1 98 ? 0.597 -0.634 -10.004 1.00 83.62 98 LEU A CA 1
ATOM 773 C C . LEU A 1 98 ? 1.997 -0.474 -10.600 1.00 83.62 98 LEU A C 1
ATOM 775 O O . LEU A 1 98 ? 2.216 -0.876 -11.738 1.00 83.62 98 LEU A O 1
ATOM 779 N N . TYR A 1 99 ? 2.971 0.019 -9.839 1.00 82.62 99 TYR A N 1
ATOM 780 C CA . TYR A 1 99 ? 4.347 0.126 -10.325 1.00 82.62 99 TYR A CA 1
ATOM 781 C C . TYR A 1 99 ? 4.957 -1.239 -10.674 1.00 82.62 99 TYR A C 1
ATOM 783 O O . TYR A 1 99 ? 5.622 -1.355 -11.704 1.00 82.62 99 TYR A O 1
ATOM 791 N N . ALA A 1 100 ? 4.635 -2.291 -9.915 1.00 81.50 100 ALA A N 1
ATOM 792 C CA . ALA A 1 100 ? 5.010 -3.660 -10.262 1.00 81.50 100 ALA A CA 1
ATOM 793 C C . ALA A 1 100 ? 4.380 -4.124 -11.587 1.00 81.50 100 ALA A C 1
ATOM 795 O O . ALA A 1 100 ? 5.057 -4.759 -12.390 1.00 81.50 100 ALA A O 1
ATOM 796 N N . THR A 1 101 ? 3.124 -3.755 -11.881 1.00 78.38 101 THR A N 1
ATOM 797 C CA . THR A 1 101 ? 2.482 -4.103 -13.167 1.00 78.38 101 THR A CA 1
ATOM 798 C C . THR A 1 101 ? 3.111 -3.431 -14.376 1.00 78.38 101 THR A C 1
ATOM 800 O O . THR A 1 101 ? 2.913 -3.915 -15.485 1.00 78.38 101 THR A O 1
ATOM 803 N N . TYR A 1 102 ? 3.873 -2.356 -14.183 1.00 77.12 102 TYR A N 1
ATOM 804 C CA . TYR A 1 102 ? 4.629 -1.691 -15.242 1.00 77.12 102 TYR A CA 1
ATOM 805 C C . TYR A 1 102 ? 6.134 -1.973 -15.160 1.00 77.12 102 TYR A C 1
ATOM 807 O O . TYR A 1 102 ? 6.889 -1.392 -15.931 1.00 77.12 102 TYR A O 1
ATOM 815 N N . ASN A 1 103 ? 6.577 -2.841 -14.247 1.00 78.81 103 ASN A N 1
ATOM 816 C CA . ASN A 1 103 ? 7.992 -3.121 -13.997 1.00 78.81 103 ASN A CA 1
ATOM 817 C C . ASN A 1 103 ? 8.836 -1.838 -13.808 1.00 78.81 103 ASN A C 1
ATOM 819 O O . ASN A 1 103 ? 9.939 -1.714 -14.331 1.00 78.81 103 ASN A O 1
ATOM 823 N N . LEU A 1 104 ? 8.272 -0.849 -13.103 1.00 74.62 104 LEU A N 1
ATOM 824 C CA . LEU A 1 104 ? 8.903 0.442 -12.811 1.00 74.62 104 LEU A CA 1
ATOM 825 C C . LEU A 1 104 ? 9.209 0.554 -11.327 1.00 74.62 104 LEU A C 1
ATOM 827 O O . LEU A 1 104 ? 8.391 0.201 -10.477 1.00 74.62 104 LEU A O 1
ATOM 831 N N . THR A 1 105 ? 10.346 1.154 -10.994 1.00 74.50 105 THR A N 1
ATOM 832 C CA . THR A 1 105 ? 10.589 1.601 -9.622 1.00 74.50 105 THR A CA 1
ATOM 833 C C . THR A 1 105 ? 9.898 2.942 -9.357 1.00 74.50 105 THR A C 1
ATOM 835 O O . THR A 1 105 ? 9.724 3.763 -10.257 1.00 74.50 105 THR A O 1
ATOM 838 N N . MET A 1 106 ? 9.549 3.226 -8.094 1.00 68.50 106 MET A N 1
ATOM 839 C CA . MET A 1 106 ? 8.999 4.540 -7.709 1.00 68.50 106 MET A CA 1
ATOM 840 C C . MET A 1 106 ? 9.904 5.695 -8.159 1.00 68.50 106 MET A C 1
ATOM 842 O O . MET A 1 106 ? 9.418 6.734 -8.593 1.00 68.50 106 MET A O 1
ATOM 846 N N . ASN A 1 107 ? 11.221 5.516 -8.057 1.00 72.19 107 ASN A N 1
ATOM 847 C CA . ASN A 1 107 ? 12.183 6.543 -8.435 1.00 72.19 107 ASN A CA 1
ATOM 848 C C . ASN A 1 107 ? 12.179 6.810 -9.952 1.00 72.19 107 ASN A C 1
ATOM 850 O O . ASN A 1 107 ? 12.292 7.960 -10.369 1.00 72.19 107 ASN A O 1
ATOM 854 N N . GLU A 1 108 ? 12.005 5.774 -10.775 1.00 73.50 108 GLU A N 1
ATOM 855 C CA . GLU A 1 108 ? 11.845 5.911 -12.229 1.00 73.50 108 GLU A CA 1
ATOM 856 C C . GLU A 1 108 ? 10.495 6.525 -12.600 1.00 73.50 108 GLU A C 1
ATOM 858 O O . GLU A 1 108 ? 10.452 7.395 -13.463 1.00 73.50 108 GLU A O 1
ATOM 863 N N . ALA A 1 109 ? 9.414 6.153 -11.907 1.00 74.38 109 ALA A N 1
ATOM 864 C CA . ALA A 1 109 ? 8.091 6.732 -12.129 1.00 74.38 109 ALA A CA 1
ATOM 865 C C . ALA A 1 109 ? 8.051 8.234 -11.785 1.00 74.38 109 ALA A C 1
ATOM 867 O O . ALA A 1 109 ? 7.562 9.042 -12.574 1.00 74.38 109 ALA A O 1
ATOM 868 N N . PHE A 1 110 ? 8.612 8.638 -10.638 1.00 76.88 110 PHE A N 1
ATOM 869 C CA . PHE A 1 110 ? 8.643 10.046 -10.223 1.00 76.88 110 PHE A CA 1
ATOM 870 C C . PHE A 1 110 ? 9.635 10.889 -11.022 1.00 76.88 110 PHE A C 1
ATOM 872 O O . PHE A 1 110 ? 9.380 12.066 -11.272 1.00 76.88 110 PHE A O 1
ATOM 879 N N . ASN A 1 111 ? 10.767 10.310 -11.422 1.00 80.88 111 ASN A N 1
ATOM 880 C CA . ASN A 1 111 ? 11.822 11.025 -12.132 1.00 80.88 111 ASN A CA 1
ATOM 881 C C . ASN A 1 111 ? 11.960 10.574 -13.589 1.00 80.88 111 ASN A C 1
ATOM 883 O O . ASN A 1 111 ? 13.063 10.571 -14.141 1.00 80.88 111 ASN A O 1
ATOM 887 N N . TYR A 1 112 ? 10.842 10.220 -14.227 1.00 75.62 112 TYR A N 1
ATOM 888 C CA . TYR A 1 112 ? 10.829 9.721 -15.604 1.00 75.62 112 TYR A CA 1
ATOM 889 C C . TYR A 1 112 ? 11.497 10.709 -16.575 1.00 75.62 112 TYR A C 1
ATOM 891 O O . TYR A 1 112 ? 12.175 10.311 -17.519 1.00 75.62 112 TYR A O 1
ATOM 899 N N . HIS A 1 113 ? 11.396 12.018 -16.305 1.00 75.44 113 HIS A N 1
ATOM 900 C CA . HIS A 1 113 ? 11.995 13.049 -17.148 1.00 75.44 113 HIS A CA 1
ATOM 901 C C . HIS A 1 113 ? 13.532 12.961 -17.218 1.00 75.44 113 HIS A C 1
ATOM 903 O O . HIS A 1 113 ? 14.117 13.372 -18.224 1.00 75.44 113 HIS A O 1
ATOM 909 N N . ARG A 1 114 ? 14.193 12.429 -16.181 1.00 81.06 114 ARG A N 1
ATOM 910 C CA . ARG A 1 114 ? 15.657 12.302 -16.116 1.00 81.06 114 ARG A CA 1
ATOM 911 C C . ARG A 1 114 ? 16.191 11.144 -16.959 1.00 81.06 114 ARG A C 1
ATOM 913 O O . ARG A 1 114 ? 17.340 11.198 -17.398 1.00 81.06 114 ARG A O 1
ATOM 920 N N . TYR A 1 115 ? 15.393 10.106 -17.178 1.00 76.69 115 TYR A N 1
ATOM 921 C CA . TYR A 1 115 ? 15.847 8.870 -17.805 1.00 76.69 115 TYR A CA 1
ATOM 922 C C . TYR A 1 115 ? 15.533 8.872 -19.302 1.00 76.69 115 TYR A C 1
ATOM 924 O O . TYR A 1 115 ? 14.378 8.807 -19.709 1.00 76.69 115 TYR A O 1
ATOM 932 N N . ARG A 1 116 ? 16.575 8.952 -20.141 1.00 72.31 116 ARG A N 1
ATOM 933 C CA . ARG A 1 116 ? 16.421 8.981 -21.608 1.00 72.31 116 ARG A CA 1
ATOM 934 C C . ARG A 1 116 ? 15.870 7.675 -22.184 1.00 72.31 116 ARG A C 1
ATOM 936 O O . ARG A 1 116 ? 15.151 7.746 -23.162 1.00 72.31 116 A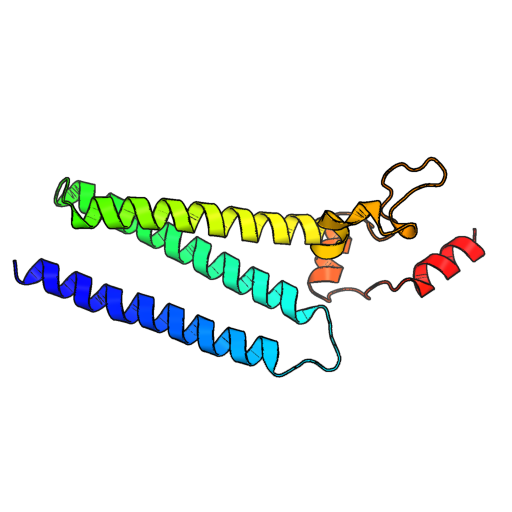RG A O 1
ATOM 943 N N . TYR A 1 117 ? 16.157 6.527 -21.570 1.00 74.19 117 TYR A N 1
ATOM 944 C CA . TYR A 1 117 ? 15.662 5.214 -22.019 1.00 74.19 117 TYR A CA 1
ATOM 945 C C . TYR A 1 117 ? 14.161 4.995 -21.753 1.00 74.19 117 TYR A C 1
ATOM 947 O O . TYR A 1 117 ? 13.582 4.047 -22.263 1.00 74.19 117 TYR A O 1
ATOM 955 N N . LEU A 1 118 ? 13.541 5.853 -20.937 1.00 75.94 118 LEU A N 1
ATOM 956 C CA . LEU A 1 118 ? 12.093 5.881 -20.698 1.00 75.94 118 LEU A CA 1
ATOM 957 C C . LEU A 1 118 ? 11.370 6.828 -21.675 1.00 75.94 118 LEU A C 1
ATOM 959 O O . LEU A 1 118 ? 10.178 7.101 -21.517 1.00 75.94 118 LEU A O 1
ATOM 963 N N . LYS A 1 119 ? 12.101 7.377 -22.655 1.00 78.06 119 LYS A N 1
ATOM 964 C CA . LYS A 1 119 ? 11.589 8.287 -23.676 1.00 78.06 119 LYS A CA 1
ATOM 965 C C . LYS A 1 119 ? 11.848 7.713 -25.062 1.00 78.06 119 LYS A C 1
ATOM 967 O O . LYS A 1 119 ? 12.942 7.239 -25.346 1.00 78.06 119 LYS A O 1
ATOM 972 N N . ASP A 1 120 ? 10.836 7.805 -25.905 1.00 75.12 120 ASP A N 1
ATOM 973 C CA . ASP A 1 120 ? 10.899 7.474 -27.321 1.00 75.12 120 ASP A CA 1
ATOM 974 C C . ASP A 1 120 ? 11.710 8.530 -28.101 1.00 75.12 120 ASP A C 1
ATOM 976 O O . ASP A 1 120 ? 12.002 9.613 -27.579 1.00 75.12 120 ASP A O 1
ATOM 980 N N . GLY A 1 121 ? 12.038 8.250 -29.366 1.00 67.94 121 GLY A N 1
ATOM 981 C CA . GLY A 1 121 ? 12.741 9.172 -30.269 1.00 67.94 121 GLY A CA 1
ATOM 982 C C . GLY A 1 121 ? 12.042 10.529 -30.430 1.00 67.94 121 GLY A C 1
ATOM 983 O O . GLY A 1 121 ? 12.710 11.553 -30.571 1.00 67.94 121 GLY A O 1
ATOM 984 N N . ASP A 1 122 ? 10.714 10.550 -30.286 1.00 75.62 122 ASP A N 1
ATOM 985 C CA . ASP A 1 122 ? 9.868 11.751 -30.323 1.00 75.62 122 ASP A CA 1
ATOM 986 C C . ASP A 1 122 ? 9.683 12.426 -28.946 1.00 75.62 122 ASP A C 1
ATOM 988 O O . ASP A 1 122 ? 8.945 13.401 -28.806 1.00 75.62 122 ASP A O 1
ATOM 992 N N . GLY A 1 123 ? 10.333 11.914 -27.896 1.00 71.38 123 GLY A N 1
ATOM 993 C CA . GLY A 1 123 ? 10.251 12.440 -26.531 1.00 71.38 123 GLY A CA 1
ATOM 994 C C . GLY A 1 123 ? 9.022 11.994 -25.728 1.00 71.38 123 GLY A C 1
ATOM 995 O O . GLY A 1 123 ? 8.877 12.407 -24.573 1.00 71.38 123 GLY A O 1
ATOM 996 N N . HIS A 1 124 ? 8.161 11.142 -26.293 1.00 78.56 124 HIS A N 1
ATOM 997 C CA . HIS A 1 124 ? 7.031 10.528 -25.590 1.00 78.56 124 HIS A CA 1
ATOM 998 C C . HIS A 1 124 ? 7.489 9.468 -24.582 1.00 78.56 124 HIS A C 1
ATOM 1000 O O . HIS A 1 124 ? 8.557 8.885 -24.723 1.00 78.56 124 HIS A O 1
ATOM 1006 N N . TYR A 1 125 ? 6.685 9.209 -23.551 1.00 77.75 125 TYR A N 1
ATOM 1007 C CA . TYR A 1 125 ? 6.985 8.168 -22.568 1.00 77.75 125 TYR A CA 1
ATOM 1008 C C . TYR A 1 125 ? 6.851 6.774 -23.195 1.00 77.75 125 TYR A C 1
ATOM 1010 O O . TYR A 1 125 ? 5.768 6.401 -23.647 1.00 77.75 125 TYR A O 1
ATOM 1018 N N . HIS A 1 126 ? 7.933 5.999 -23.176 1.00 79.31 126 HIS A N 1
ATOM 1019 C CA . HIS A 1 126 ? 7.961 4.619 -23.646 1.00 79.31 126 HIS A CA 1
ATOM 1020 C C . HIS A 1 126 ? 8.688 3.757 -22.617 1.00 79.31 126 HIS A C 1
ATOM 1022 O O . HIS A 1 126 ? 9.802 4.079 -22.212 1.00 79.31 126 HIS A O 1
ATOM 1028 N N . ASN A 1 127 ? 8.054 2.670 -22.175 1.00 79.31 127 ASN A N 1
ATOM 1029 C CA . ASN A 1 127 ? 8.648 1.761 -21.202 1.00 79.31 127 ASN A CA 1
ATOM 1030 C C . ASN A 1 127 ? 9.071 0.442 -21.875 1.00 79.31 127 ASN A C 1
ATOM 1032 O O . ASN A 1 127 ? 8.218 -0.436 -22.036 1.00 79.31 127 ASN A O 1
ATOM 1036 N N . PRO A 1 128 ? 10.364 0.268 -22.205 1.00 72.94 128 PRO A N 1
ATOM 1037 C CA . PRO A 1 128 ? 10.860 -0.938 -22.869 1.00 72.94 128 PRO A CA 1
ATOM 1038 C C . PRO A 1 128 ? 10.874 -2.171 -21.950 1.00 72.94 128 PRO A C 1
ATOM 1040 O O . PRO A 1 128 ? 10.983 -3.299 -22.424 1.00 72.94 128 PRO A O 1
ATOM 1043 N N . PHE A 1 129 ? 10.738 -1.984 -20.632 1.00 74.44 129 PHE A N 1
ATOM 1044 C CA . PHE A 1 129 ? 10.706 -3.075 -19.655 1.00 74.44 129 PHE A CA 1
ATOM 1045 C C . PHE A 1 129 ? 9.306 -3.669 -19.453 1.00 74.44 129 PHE A C 1
ATOM 1047 O O . PHE A 1 129 ? 9.163 -4.675 -18.756 1.00 74.44 129 PHE A O 1
ATOM 1054 N N . ASN A 1 130 ? 8.269 -3.066 -20.043 1.00 77.62 130 ASN A N 1
ATOM 1055 C CA . ASN A 1 130 ? 6.894 -3.526 -19.903 1.00 77.62 130 ASN A CA 1
ATOM 1056 C C . ASN A 1 130 ? 6.581 -4.649 -20.904 1.00 77.62 130 ASN A C 1
ATOM 1058 O O . ASN A 1 130 ? 6.400 -4.381 -22.089 1.00 77.62 130 ASN A O 1
ATOM 1062 N N . ARG A 1 131 ? 6.431 -5.889 -20.421 1.00 75.00 131 ARG A N 1
ATOM 1063 C CA . ARG A 1 131 ? 6.037 -7.050 -21.249 1.00 75.00 131 ARG A CA 1
ATOM 1064 C C . ARG A 1 131 ? 4.592 -7.505 -21.022 1.00 75.00 131 ARG A C 1
ATOM 1066 O O . ARG A 1 131 ? 4.168 -8.568 -21.461 1.00 75.00 131 ARG A O 1
ATOM 1073 N N . GLY A 1 132 ? 3.804 -6.666 -20.352 1.00 79.75 132 GLY A N 1
ATOM 1074 C CA . GLY A 1 132 ? 2.423 -6.944 -19.978 1.00 79.75 132 GLY A CA 1
ATOM 1075 C C . GLY A 1 132 ? 2.267 -7.307 -18.502 1.00 79.75 132 GLY A C 1
ATOM 1076 O O . GLY A 1 132 ? 3.196 -7.742 -17.825 1.00 79.75 132 GLY A O 1
ATOM 1077 N N . ILE A 1 133 ? 1.045 -7.131 -17.993 1.00 79.00 133 ILE A N 1
ATOM 1078 C CA . ILE A 1 133 ? 0.734 -7.170 -16.553 1.00 79.00 133 ILE A CA 1
ATOM 1079 C C . ILE A 1 133 ? 1.175 -8.490 -15.901 1.00 79.00 133 ILE A C 1
ATOM 1081 O O . ILE A 1 133 ? 1.791 -8.479 -14.840 1.00 79.00 133 ILE A O 1
ATOM 1085 N N . LEU A 1 134 ? 0.880 -9.633 -16.531 1.00 79.19 134 LEU A N 1
ATOM 1086 C CA . LEU A 1 134 ? 1.186 -10.950 -15.962 1.00 79.19 134 LEU A CA 1
ATOM 1087 C C . LEU A 1 134 ? 2.687 -11.252 -15.935 1.00 79.19 134 LEU A C 1
ATOM 1089 O O . LEU A 1 134 ? 3.160 -11.870 -14.984 1.00 79.19 134 LEU A O 1
ATOM 1093 N N . GLU A 1 135 ? 3.430 -10.843 -16.962 1.00 79.06 135 GLU A N 1
ATOM 1094 C CA . GLU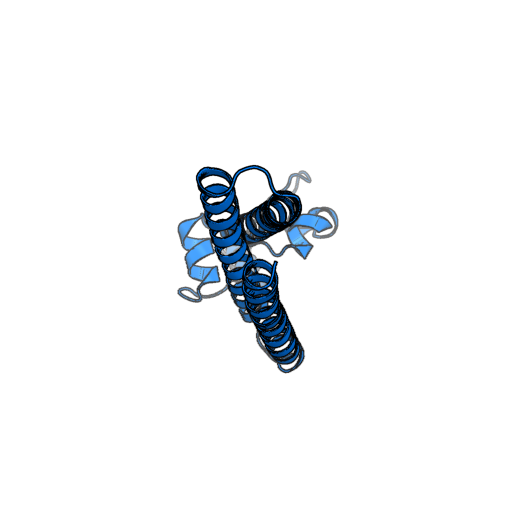 A 1 135 ? 4.875 -11.077 -17.040 1.00 79.06 135 GLU A CA 1
ATOM 1095 C C . GLU A 1 135 ? 5.624 -10.185 -16.055 1.00 79.06 135 GLU A C 1
ATOM 1097 O O . GLU A 1 135 ? 6.465 -10.678 -15.308 1.00 79.06 135 GLU A O 1
ATOM 1102 N N . ASN A 1 136 ? 5.217 -8.920 -15.946 1.00 81.00 136 ASN A N 1
ATOM 1103 C CA . ASN A 1 136 ? 5.790 -7.977 -14.990 1.00 81.00 136 ASN A CA 1
ATOM 1104 C C . ASN A 1 136 ? 5.518 -8.409 -13.537 1.00 81.00 136 ASN A C 1
ATOM 1106 O O . ASN A 1 136 ? 6.406 -8.344 -12.691 1.00 81.00 136 ASN A O 1
ATOM 1110 N N . ILE A 1 137 ? 4.321 -8.936 -13.240 1.00 79.38 137 ILE A N 1
ATOM 1111 C CA . ILE A 1 137 ? 4.020 -9.507 -11.916 1.00 79.38 137 ILE A CA 1
ATOM 1112 C C . ILE A 1 137 ? 4.860 -10.767 -11.651 1.00 79.38 137 ILE A C 1
ATOM 1114 O O . ILE A 1 137 ? 5.368 -10.943 -10.545 1.00 79.38 137 ILE A O 1
ATOM 1118 N N . LYS A 1 138 ? 5.034 -11.656 -12.637 1.00 79.19 138 LYS A N 1
ATOM 1119 C CA . LYS A 1 138 ? 5.893 -12.843 -12.474 1.00 79.19 138 LYS A CA 1
ATOM 1120 C C . LYS A 1 138 ? 7.346 -12.455 -12.214 1.00 79.19 138 LYS A C 1
ATOM 1122 O O . LYS A 1 138 ? 7.981 -13.078 -11.368 1.00 79.19 138 LYS A O 1
ATOM 1127 N N . GLU A 1 139 ? 7.852 -11.434 -12.897 1.00 77.50 139 GLU A N 1
ATOM 1128 C CA . GLU A 1 139 ? 9.182 -10.872 -12.655 1.00 77.50 139 GLU A CA 1
ATOM 1129 C C . GLU A 1 139 ? 9.282 -10.283 -11.240 1.00 77.50 139 GLU A C 1
ATOM 1131 O O . GLU A 1 139 ? 10.219 -10.598 -10.508 1.00 77.50 139 GLU A O 1
ATOM 1136 N N . PHE A 1 140 ? 8.250 -9.558 -10.797 1.00 74.75 140 PHE A N 1
ATOM 1137 C CA . PHE A 1 140 ? 8.160 -9.013 -9.441 1.00 74.75 140 PHE A CA 1
ATOM 1138 C C . PHE A 1 140 ? 8.207 -10.090 -8.342 1.00 74.75 140 PHE A C 1
ATOM 1140 O O . PHE A 1 140 ? 8.821 -9.877 -7.301 1.00 74.75 140 PHE A O 1
ATOM 1147 N N . PHE A 1 141 ? 7.601 -11.262 -8.561 1.00 75.12 141 PHE A N 1
ATOM 1148 C CA . PHE A 1 141 ? 7.647 -12.401 -7.629 1.00 75.12 141 PHE A CA 1
ATOM 1149 C C . PHE A 1 141 ? 8.831 -13.362 -7.866 1.00 75.12 141 PHE A C 1
ATOM 1151 O O . PHE A 1 141 ? 8.840 -14.462 -7.312 1.00 75.12 141 PHE A O 1
ATOM 1158 N N . HIS A 1 142 ? 9.822 -12.986 -8.684 1.00 68.88 142 HIS A N 1
ATOM 1159 C CA . HIS A 1 142 ? 10.967 -13.827 -9.076 1.00 68.88 142 HIS A CA 1
ATOM 1160 C C . HIS A 1 142 ? 10.592 -15.168 -9.737 1.00 68.88 142 HIS A C 1
ATOM 1162 O O . HIS A 1 142 ? 11.364 -16.125 -9.730 1.00 68.88 142 HIS A O 1
ATOM 1168 N N . CYS A 1 143 ? 9.410 -15.255 -10.343 1.00 66.25 143 CYS A N 1
ATOM 1169 C CA . CYS A 1 143 ? 8.982 -16.424 -11.110 1.00 66.25 143 CYS A CA 1
ATOM 1170 C C . CYS A 1 143 ? 9.564 -16.432 -12.536 1.00 66.25 143 CYS A C 1
ATOM 1172 O O . CYS A 1 143 ? 9.306 -17.354 -13.310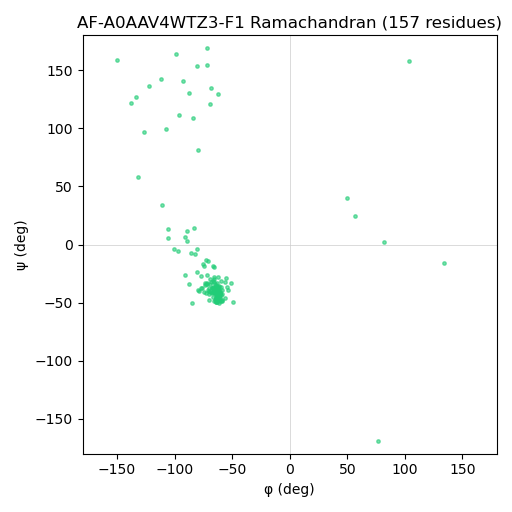 1.00 66.25 143 CYS A O 1
ATOM 1174 N N . THR A 1 144 ? 10.300 -15.392 -12.935 1.00 67.62 144 THR A N 1
ATOM 1175 C CA . THR A 1 144 ? 10.909 -15.236 -14.265 1.00 67.62 144 THR A CA 1
ATOM 1176 C C . THR A 1 144 ? 12.198 -14.411 -14.151 1.00 67.62 144 THR A C 1
ATOM 1178 O O . THR A 1 144 ? 12.401 -13.708 -13.162 1.00 67.62 144 THR A O 1
ATOM 1181 N N . ARG A 1 145 ? 13.099 -14.533 -15.135 1.00 70.12 145 ARG A N 1
ATOM 1182 C CA . ARG A 1 145 ? 14.367 -13.789 -15.201 1.00 70.12 145 ARG A CA 1
ATOM 1183 C C . ARG A 1 145 ? 14.106 -12.277 -15.291 1.00 70.12 145 ARG A C 1
ATOM 1185 O O . ARG A 1 145 ? 13.356 -11.850 -16.166 1.00 70.12 145 ARG A O 1
ATOM 1192 N N . VAL A 1 146 ? 14.774 -11.505 -14.432 1.00 70.25 146 VAL A N 1
ATOM 1193 C CA . VAL A 1 146 ? 14.786 -10.032 -14.457 1.00 70.25 146 VAL A CA 1
ATOM 1194 C C . VAL A 1 146 ? 15.527 -9.545 -15.700 1.00 70.25 146 VAL A C 1
ATOM 1196 O O . VAL A 1 146 ? 16.591 -10.086 -16.013 1.00 70.25 146 VAL A O 1
ATOM 1199 N N . TRP A 1 147 ? 14.976 -8.563 -16.417 1.00 65.75 147 TRP A N 1
ATOM 1200 C CA . TRP A 1 147 ? 15.683 -7.961 -17.553 1.00 65.75 147 TRP A CA 1
ATOM 1201 C C . TRP A 1 147 ? 16.569 -6.810 -17.115 1.00 65.75 147 TRP A C 1
ATOM 1203 O O . TRP A 1 147 ? 16.117 -5.870 -16.466 1.00 65.75 147 TRP A O 1
ATOM 1213 N N . ASP A 1 148 ? 17.817 -6.859 -17.562 1.00 71.31 148 ASP A N 1
ATOM 1214 C CA . ASP A 1 148 ? 18.748 -5.750 -17.425 1.00 71.31 148 ASP A CA 1
ATOM 1215 C C . ASP A 1 148 ? 18.825 -4.938 -18.721 1.00 71.31 148 ASP A C 1
ATOM 1217 O O . ASP A 1 148 ? 18.479 -5.400 -19.807 1.00 71.31 148 ASP A O 1
ATOM 1221 N N . VAL A 1 149 ? 19.368 -3.722 -18.632 1.00 70.94 149 VAL A N 1
ATOM 1222 C CA . VAL A 1 149 ? 19.612 -2.832 -19.787 1.00 70.94 149 VAL A CA 1
ATOM 1223 C C . VAL A 1 149 ? 20.377 -3.543 -20.918 1.00 70.94 149 VAL A C 1
ATOM 1225 O O . VAL A 1 149 ? 20.134 -3.289 -22.094 1.00 70.94 149 VAL A O 1
ATOM 1228 N N . HIS A 1 150 ? 21.270 -4.476 -20.572 1.00 70.31 150 HIS A N 1
ATOM 1229 C CA . HIS A 1 150 ? 22.039 -5.268 -21.537 1.00 70.31 150 HIS A CA 1
ATOM 1230 C C . HIS A 1 150 ? 21.166 -6.214 -22.370 1.00 70.31 150 HIS A C 1
ATOM 1232 O O . HIS A 1 150 ? 21.524 -6.520 -23.505 1.00 70.31 150 HIS A O 1
ATOM 1238 N N . ASP A 1 151 ? 20.047 -6.693 -21.823 1.00 72.75 151 ASP A N 1
ATOM 1239 C CA . ASP A 1 151 ? 19.112 -7.537 -22.564 1.00 72.75 151 ASP A CA 1
ATOM 1240 C C . ASP A 1 151 ? 18.329 -6.701 -23.594 1.00 72.75 151 ASP A C 1
ATOM 1242 O O . ASP A 1 151 ? 18.101 -7.182 -24.699 1.00 72.75 151 ASP A O 1
ATOM 1246 N N . ILE A 1 152 ? 18.015 -5.432 -23.294 1.00 72.38 152 ILE A N 1
ATOM 1247 C CA . ILE A 1 152 ? 17.353 -4.511 -24.241 1.00 72.38 152 ILE A CA 1
ATOM 1248 C C . ILE A 1 152 ? 18.264 -4.197 -25.431 1.00 72.38 152 ILE A C 1
ATOM 1250 O O . ILE A 1 152 ? 17.839 -4.331 -26.575 1.00 72.38 152 ILE A O 1
ATOM 1254 N N . ILE A 1 153 ? 19.528 -3.842 -25.170 1.00 72.69 153 ILE A N 1
ATOM 1255 C CA . ILE A 1 153 ? 20.495 -3.494 -26.226 1.00 72.69 153 ILE A CA 1
ATOM 1256 C C . ILE A 1 153 ? 20.680 -4.663 -27.207 1.00 72.69 153 ILE A C 1
ATOM 1258 O O . ILE A 1 153 ? 20.728 -4.458 -28.415 1.00 72.69 153 ILE A O 1
ATOM 1262 N N . LYS A 1 154 ? 20.715 -5.906 -26.707 1.00 73.44 154 LYS A N 1
ATOM 1263 C CA . LYS A 1 154 ? 20.825 -7.103 -27.559 1.00 73.44 154 LYS A CA 1
ATOM 1264 C C . LYS A 1 154 ? 19.619 -7.311 -28.474 1.00 73.44 154 LYS A C 1
ATOM 1266 O O . LYS A 1 154 ? 19.779 -7.828 -29.574 1.00 73.44 154 LYS A O 1
ATOM 1271 N N . ILE A 1 155 ? 18.417 -6.970 -28.016 1.00 69.94 155 ILE A N 1
ATOM 1272 C CA . ILE A 1 155 ? 17.199 -7.085 -28.829 1.00 69.94 155 ILE A CA 1
ATOM 1273 C C . ILE A 1 155 ? 17.228 -6.028 -29.932 1.00 69.94 155 ILE A C 1
ATOM 1275 O O . ILE A 1 155 ? 16.943 -6.346 -31.077 1.00 69.94 155 ILE A O 1
ATOM 1279 N N . GLU A 1 156 ? 17.642 -4.804 -29.614 1.00 67.69 156 GLU A N 1
ATOM 1280 C CA . GLU A 1 156 ? 17.751 -3.722 -30.598 1.00 67.69 156 GLU A CA 1
ATOM 1281 C C . GLU A 1 156 ? 18.834 -3.992 -31.660 1.00 67.69 156 GLU A C 1
ATOM 1283 O O . GLU A 1 156 ? 18.644 -3.647 -32.816 1.00 67.69 156 GLU A O 1
ATOM 1288 N N . GLU A 1 157 ? 19.929 -4.679 -31.313 1.00 69.94 157 GLU A N 1
ATOM 1289 C CA . GLU A 1 157 ? 20.952 -5.115 -32.284 1.00 69.94 157 GLU A CA 1
ATOM 1290 C C . GLU A 1 157 ? 20.532 -6.315 -33.156 1.00 69.94 157 GLU A C 1
ATOM 1292 O O . GLU A 1 157 ? 21.190 -6.607 -34.156 1.00 69.94 157 GLU A O 1
ATOM 1297 N N . THR A 1 158 ? 19.486 -7.054 -32.770 1.00 63.59 158 THR A N 1
ATOM 1298 C CA . THR A 1 158 ? 19.032 -8.262 -33.489 1.00 63.59 158 THR A CA 1
ATOM 1299 C C . THR A 1 158 ? 17.818 -8.032 -34.390 1.00 63.59 158 THR A C 1
ATOM 1301 O O . THR A 1 158 ? 17.427 -8.955 -35.110 1.00 63.59 158 THR A O 1
ATOM 1304 N N . VAL A 1 159 ? 17.254 -6.822 -34.377 1.00 52.81 159 VAL A N 1
ATOM 1305 C CA . VAL A 1 159 ? 16.152 -6.361 -35.239 1.00 52.81 159 VAL A CA 1
ATOM 1306 C C . VAL A 1 159 ? 16.705 -5.459 -36.338 1.00 52.81 159 VAL A C 1
ATOM 1308 O O . VAL A 1 159 ? 16.242 -5.617 -37.491 1.00 52.81 159 VAL A O 1
#

Solvent-accessible surface area (backbone atoms only — not comparable to full-atom values): 8961 Å² total; per-residue (Å²): 117,73,71,65,51,57,53,54,66,55,46,53,55,51,56,49,48,51,50,51,50,50,53,56,50,53,53,58,65,67,70,58,86,80,87,65,86,62,62,60,58,56,52,49,41,54,51,29,43,53,49,20,52,52,22,50,51,49,36,51,51,31,52,52,48,37,72,76,78,38,96,45,71,71,42,54,52,51,34,55,53,23,50,57,51,21,52,53,21,46,52,53,30,50,50,52,51,53,31,33,38,49,58,44,52,71,67,50,67,77,42,42,90,77,41,66,81,42,33,41,98,87,66,46,84,36,67,86,70,50,76,45,53,71,54,21,42,32,36,71,71,65,74,41,86,80,82,52,74,71,58,53,54,53,53,66,77,73,109

Mean predicted aligned error: 12.11 Å

pLDDT: mean 71.77, std 14.12, range [39.06, 89.0]

Organism: NCBI:txid1538125

Radius of gyration: 21.82 Å; Cα contacts (8 Å, |Δi|>4): 106; chains: 1; bounding box: 49×30×70 Å